Protein AF-A0A0F8Z106-F1 (afdb_monomer_lite)

Structure (mmCIF, N/CA/C/O backbone):
data_AF-A0A0F8Z106-F1
#
_entry.id   AF-A0A0F8Z106-F1
#
loop_
_atom_site.group_PDB
_atom_site.id
_atom_site.type_symbol
_atom_site.label_atom_id
_atom_site.label_alt_id
_atom_site.label_comp_id
_atom_site.label_asym_id
_atom_site.label_entity_id
_atom_site.label_seq_id
_atom_site.pdbx_PDB_ins_code
_atom_site.Cartn_x
_atom_site.Cartn_y
_atom_site.Cartn_z
_atom_site.occupancy
_atom_site.B_iso_or_equiv
_atom_site.auth_seq_id
_atom_site.auth_comp_id
_atom_site.auth_asym_id
_atom_site.auth_atom_id
_atom_site.pdbx_PDB_model_num
ATOM 1 N N . MET A 1 1 ? 2.122 3.377 20.176 1.00 76.25 1 MET A N 1
ATOM 2 C CA . MET A 1 1 ? 1.192 2.978 19.097 1.00 76.25 1 MET A CA 1
ATOM 3 C C . MET A 1 1 ? 1.969 2.919 17.795 1.00 76.25 1 MET A C 1
ATOM 5 O O . MET A 1 1 ? 2.905 3.709 17.677 1.00 76.25 1 MET A O 1
ATOM 9 N N . PRO A 1 2 ? 1.641 2.006 16.868 1.00 91.69 2 PRO A N 1
ATOM 10 C CA . PRO A 1 2 ? 2.342 1.924 15.595 1.00 91.69 2 PRO A CA 1
ATOM 11 C C . PRO A 1 2 ? 2.232 3.234 14.819 1.00 91.69 2 PRO A C 1
ATOM 13 O O . PRO A 1 2 ? 1.255 3.977 14.942 1.00 91.69 2 PRO A O 1
ATOM 16 N N . SER A 1 3 ? 3.265 3.548 14.047 1.00 95.44 3 SER A N 1
ATOM 17 C CA . SER A 1 3 ? 3.275 4.744 13.215 1.00 95.44 3 SER A CA 1
ATOM 18 C C . SER A 1 3 ? 4.189 4.540 12.023 1.00 95.44 3 SER A C 1
ATOM 20 O O . SER A 1 3 ? 5.232 3.897 12.128 1.00 95.44 3 SER A O 1
ATOM 22 N N . PHE A 1 4 ? 3.823 5.122 10.886 1.00 97.94 4 PHE A N 1
ATOM 23 C CA . PHE A 1 4 ? 4.672 5.044 9.711 1.00 97.94 4 PHE A CA 1
ATOM 24 C C . PHE A 1 4 ? 5.964 5.849 9.898 1.00 97.94 4 PHE A C 1
ATOM 26 O O . PHE A 1 4 ? 5.939 7.042 10.227 1.00 97.94 4 PHE A O 1
ATOM 33 N N . GLY A 1 5 ? 7.092 5.205 9.594 1.00 97.25 5 GLY A N 1
ATOM 34 C CA . GLY A 1 5 ? 8.363 5.886 9.357 1.00 97.25 5 GLY A CA 1
ATOM 35 C C . GLY A 1 5 ? 8.311 6.799 8.125 1.00 97.25 5 GLY A C 1
ATOM 36 O O . GLY A 1 5 ? 7.364 6.758 7.334 1.00 97.25 5 GLY A O 1
ATOM 37 N N . SER A 1 6 ? 9.347 7.621 7.944 1.00 98.06 6 SER A N 1
ATOM 38 C CA . SER A 1 6 ? 9.450 8.592 6.841 1.00 98.06 6 SER A CA 1
ATOM 39 C C . SER A 1 6 ? 9.264 7.951 5.462 1.00 98.06 6 SER A C 1
ATOM 41 O O . SER A 1 6 ? 8.494 8.462 4.652 1.00 98.06 6 SER A O 1
ATOM 43 N N . THR A 1 7 ? 9.887 6.796 5.221 1.00 97.88 7 THR A N 1
ATOM 44 C CA . THR A 1 7 ? 9.796 6.065 3.948 1.00 97.88 7 THR A CA 1
ATOM 45 C C . THR A 1 7 ? 8.373 5.593 3.645 1.00 97.88 7 THR A C 1
ATOM 47 O O . THR A 1 7 ? 7.864 5.832 2.551 1.00 97.88 7 THR A O 1
ATOM 50 N N . SER A 1 8 ? 7.695 4.974 4.617 1.00 98.25 8 SER A N 1
ATOM 51 C CA . SER A 1 8 ? 6.309 4.519 4.447 1.00 98.25 8 SER A CA 1
ATOM 52 C C . SER A 1 8 ? 5.356 5.698 4.234 1.00 98.25 8 SER A C 1
ATOM 54 O O . SER A 1 8 ? 4.488 5.624 3.370 1.00 98.25 8 SER A O 1
ATOM 56 N N . LYS A 1 9 ? 5.558 6.820 4.944 1.00 98.50 9 LYS A N 1
ATOM 57 C CA . LYS A 1 9 ? 4.788 8.060 4.731 1.00 98.50 9 LYS A CA 1
ATOM 58 C C . LYS A 1 9 ? 4.978 8.618 3.322 1.00 98.50 9 LYS A C 1
ATOM 60 O O . LYS A 1 9 ? 3.997 8.979 2.680 1.00 98.50 9 LYS A O 1
ATOM 65 N N . ALA A 1 10 ? 6.219 8.673 2.838 1.00 98.50 10 ALA A N 1
ATOM 66 C CA . ALA A 1 10 ? 6.527 9.169 1.500 1.00 98.50 10 ALA A CA 1
ATOM 67 C C . ALA A 1 10 ? 5.867 8.310 0.413 1.00 98.50 10 ALA A C 1
ATOM 69 O O . ALA A 1 10 ? 5.234 8.849 -0.488 1.00 98.50 10 ALA A O 1
ATOM 70 N N . ARG A 1 11 ? 5.935 6.980 0.539 1.00 98.56 11 ARG A N 1
ATOM 71 C CA . ARG A 1 11 ? 5.275 6.049 -0.389 1.00 98.56 11 ARG A CA 1
ATOM 72 C C . ARG A 1 11 ? 3.756 6.160 -0.326 1.00 98.56 11 ARG A C 1
ATOM 74 O O . ARG A 1 11 ? 3.118 6.269 -1.368 1.00 98.56 11 ARG A O 1
ATOM 81 N N . LEU A 1 12 ? 3.177 6.207 0.874 1.00 98.69 12 LEU A N 1
ATOM 82 C CA . LEU A 1 12 ? 1.731 6.346 1.042 1.00 98.69 12 LEU A CA 1
ATOM 83 C C . LEU A 1 12 ? 1.207 7.634 0.396 1.00 98.69 12 LEU A 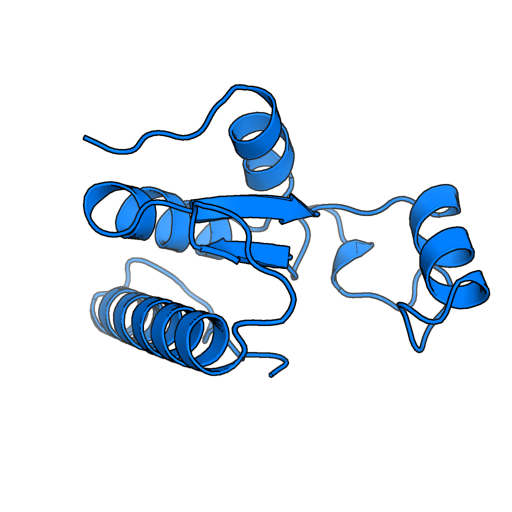C 1
ATOM 85 O O . LEU A 1 12 ? 0.176 7.602 -0.263 1.00 98.69 12 LEU A O 1
ATOM 89 N N . LYS A 1 13 ? 1.951 8.741 0.508 1.00 98.56 13 LYS A N 1
ATOM 90 C CA . LYS A 1 13 ? 1.590 10.034 -0.096 1.00 98.56 13 LYS A CA 1
ATOM 91 C C . LYS A 1 13 ? 1.429 9.975 -1.622 1.00 98.56 13 LYS A C 1
ATOM 93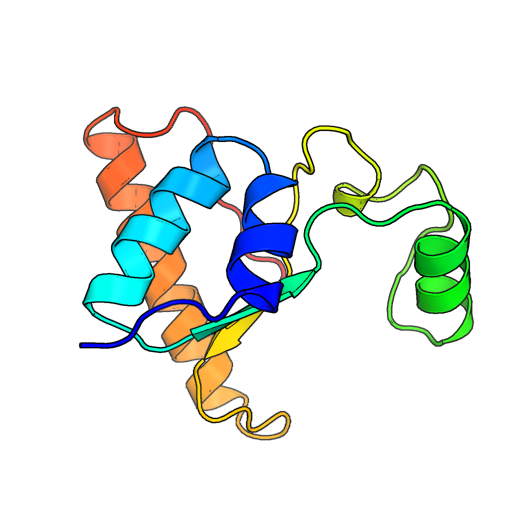 O O . LYS A 1 13 ? 0.714 10.795 -2.181 1.00 98.56 13 LYS A O 1
ATOM 98 N N . THR A 1 14 ? 2.079 9.022 -2.288 1.00 98.56 14 THR A N 1
ATOM 99 C CA . THR A 1 14 ? 1.954 8.832 -3.746 1.00 98.56 14 THR A CA 1
ATOM 100 C C . THR A 1 14 ? 0.723 8.016 -4.158 1.00 98.56 14 THR A C 1
ATOM 102 O O . THR A 1 14 ? 0.443 7.875 -5.344 1.00 98.56 14 THR A O 1
ATOM 105 N N . CYS A 1 15 ? -0.007 7.441 -3.199 1.00 98.62 15 CYS A N 1
ATOM 106 C CA . CYS A 1 15 ? -1.193 6.631 -3.464 1.00 98.62 15 CYS A CA 1
ATOM 107 C C . CYS A 1 15 ? -2.448 7.498 -3.582 1.00 98.62 15 CYS A C 1
ATOM 109 O O . CYS A 1 15 ? -2.511 8.600 -3.038 1.00 98.62 15 CYS A O 1
ATOM 111 N N . HIS A 1 16 ? -3.484 6.970 -4.230 1.00 98.56 16 HIS A N 1
ATOM 112 C CA . HIS A 1 16 ? -4.813 7.575 -4.250 1.00 98.56 16 HIS A CA 1
ATOM 113 C C . HIS A 1 16 ? -5.323 7.858 -2.827 1.00 98.56 16 HIS A C 1
ATOM 115 O O . HIS A 1 16 ? -5.012 7.119 -1.887 1.00 98.56 16 HIS A O 1
ATOM 121 N N . GLN A 1 17 ? -6.126 8.914 -2.669 1.00 98.62 17 GLN A N 1
ATOM 122 C CA . GLN A 1 17 ? -6.584 9.398 -1.364 1.00 98.62 17 GLN A CA 1
ATOM 123 C C . GLN A 1 17 ? -7.283 8.307 -0.538 1.00 98.62 17 GLN A C 1
ATOM 125 O O . GLN A 1 17 ? -7.053 8.216 0.665 1.00 98.62 17 GLN A O 1
ATOM 130 N N . ASP A 1 18 ? -8.056 7.428 -1.177 1.00 98.56 18 ASP A N 1
ATOM 131 C CA . ASP A 1 18 ? -8.713 6.300 -0.502 1.00 98.56 18 ASP A CA 1
ATOM 132 C C . ASP A 1 18 ? -7.712 5.347 0.166 1.00 98.56 18 ASP A C 1
ATOM 134 O O . ASP A 1 18 ? -7.884 4.986 1.331 1.00 98.56 18 ASP A O 1
ATOM 138 N N . HIS A 1 19 ? -6.616 4.998 -0.520 1.00 98.56 19 HIS A N 1
ATOM 139 C CA . HIS A 1 19 ? -5.544 4.182 0.065 1.00 98.56 19 HIS A CA 1
ATOM 140 C C . HIS A 1 19 ? -4.896 4.907 1.245 1.00 98.56 19 HIS A C 1
ATOM 142 O O . HIS A 1 19 ? -4.653 4.304 2.290 1.00 98.56 19 HIS A O 1
ATOM 148 N N . GLN A 1 20 ? -4.669 6.218 1.125 1.00 98.69 20 GLN A N 1
ATOM 149 C CA . GLN A 1 20 ? -4.147 7.024 2.231 1.00 98.69 20 GLN A CA 1
ATOM 150 C C . GLN A 1 20 ? -5.085 6.989 3.441 1.00 98.69 20 GLN A C 1
ATOM 152 O O . GLN A 1 20 ? -4.624 6.788 4.565 1.00 98.69 20 GLN A O 1
ATOM 157 N N . THR A 1 21 ? -6.393 7.139 3.230 1.00 98.75 21 THR A N 1
ATOM 158 C CA . THR A 1 21 ? -7.408 7.073 4.288 1.00 98.75 21 THR A CA 1
ATOM 159 C C . THR A 1 21 ? -7.416 5.701 4.963 1.00 98.75 21 THR A C 1
ATOM 161 O O . THR A 1 21 ? -7.322 5.626 6.191 1.00 98.75 21 THR A O 1
ATOM 164 N N . ILE A 1 22 ? -7.446 4.618 4.179 1.00 98.69 22 ILE A N 1
ATOM 165 C CA . ILE A 1 22 ? -7.441 3.239 4.686 1.00 98.69 22 ILE A CA 1
ATOM 166 C C . ILE A 1 22 ? -6.205 2.993 5.553 1.00 98.69 22 ILE A C 1
ATOM 168 O O . ILE A 1 22 ? -6.330 2.611 6.716 1.00 98.69 22 ILE A O 1
ATOM 172 N N . PHE A 1 23 ? -5.004 3.247 5.034 1.00 98.56 23 PHE A N 1
ATOM 173 C CA . PHE A 1 23 ? -3.773 2.884 5.737 1.00 98.56 23 PHE A CA 1
ATOM 174 C C . PHE A 1 23 ? -3.461 3.793 6.930 1.00 98.56 23 PHE A C 1
ATOM 176 O O . PHE A 1 23 ? -2.924 3.311 7.929 1.00 98.56 23 PHE A O 1
ATOM 183 N N . ASN A 1 24 ? -3.866 5.069 6.899 1.00 98.62 24 ASN A N 1
ATOM 184 C CA . ASN A 1 24 ? -3.808 5.934 8.083 1.00 98.62 24 ASN A CA 1
ATOM 185 C C . ASN A 1 24 ? -4.787 5.494 9.185 1.00 98.62 24 ASN A C 1
ATOM 187 O O . ASN A 1 24 ? -4.559 5.795 10.359 1.00 98.62 24 ASN A O 1
ATOM 191 N N . TYR A 1 25 ? -5.866 4.784 8.842 1.00 98.44 25 TYR A N 1
ATOM 192 C CA . TYR A 1 25 ? -6.724 4.138 9.832 1.00 98.44 25 TYR A CA 1
ATOM 193 C C . TYR A 1 25 ? -6.117 2.818 10.326 1.00 98.44 25 TYR A C 1
ATOM 195 O O . TYR A 1 25 ? -5.999 2.619 11.533 1.00 98.44 25 TYR A O 1
ATOM 203 N N . VAL A 1 26 ? -5.682 1.942 9.413 1.00 98.50 26 VAL A N 1
ATOM 204 C CA . VAL A 1 26 ? -5.128 0.612 9.729 1.00 98.50 26 VAL A CA 1
ATOM 205 C C . VAL A 1 26 ? -3.948 0.702 10.696 1.00 98.50 26 VAL A C 1
ATOM 207 O O . VAL A 1 26 ? -3.947 -0.013 11.697 1.00 98.50 26 VAL A O 1
ATOM 210 N N . ILE A 1 27 ? -2.995 1.614 10.467 1.00 98.38 27 ILE A N 1
ATOM 211 C CA . ILE A 1 27 ? -1.777 1.738 11.289 1.00 98.38 27 ILE A CA 1
ATOM 212 C C . ILE A 1 27 ? -2.062 2.031 12.769 1.00 98.38 27 ILE A C 1
ATOM 214 O O . ILE A 1 27 ? -1.244 1.737 13.634 1.00 98.38 27 ILE A O 1
ATOM 218 N N . LYS A 1 28 ? -3.242 2.569 13.099 1.00 97.81 28 LYS A N 1
ATOM 219 C CA . LYS A 1 28 ? -3.644 2.814 14.493 1.00 97.81 28 LYS A CA 1
ATOM 220 C C . LYS A 1 28 ? -3.805 1.517 15.292 1.00 97.81 28 LYS A C 1
ATOM 222 O O . LYS A 1 28 ? -3.665 1.543 16.511 1.00 97.81 28 LYS A O 1
ATOM 227 N N . TYR A 1 29 ? -4.087 0.407 14.611 1.00 97.31 29 TYR A N 1
ATOM 228 C CA . TYR A 1 29 ? -4.458 -0.874 15.218 1.00 97.31 29 TYR A CA 1
ATOM 229 C C . TYR A 1 29 ? -3.586 -2.043 14.749 1.00 97.31 29 TYR A C 1
ATOM 231 O O . TYR A 1 29 ? -3.464 -3.034 15.463 1.00 97.31 29 TYR A O 1
ATOM 239 N N . PHE A 1 30 ? -2.971 -1.933 13.569 1.00 97.69 30 PHE A N 1
ATOM 240 C CA . PHE A 1 30 ? -2.147 -2.976 12.975 1.00 97.69 30 PHE A CA 1
ATOM 241 C C . PHE A 1 30 ? -0.842 -2.370 12.449 1.00 97.69 30 PHE A C 1
ATOM 243 O O . PHE A 1 30 ? -0.848 -1.603 11.485 1.00 97.69 30 PHE A O 1
ATOM 250 N N . ASP A 1 31 ? 0.285 -2.738 13.064 1.00 98.06 31 ASP A N 1
ATOM 251 C CA . ASP A 1 31 ? 1.600 -2.284 12.609 1.00 98.06 31 ASP A CA 1
ATOM 252 C C . ASP A 1 31 ? 1.937 -2.846 11.221 1.00 98.06 31 ASP A C 1
A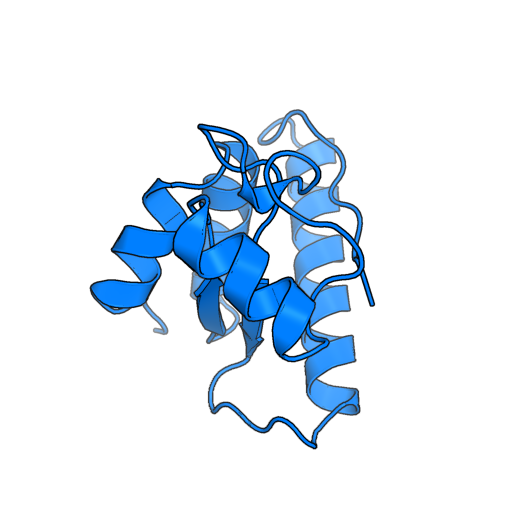TOM 254 O O . ASP A 1 31 ? 1.892 -4.059 10.989 1.00 98.06 31 ASP A O 1
ATOM 258 N N . CYS A 1 32 ? 2.250 -1.964 10.277 1.00 98.38 32 CYS A N 1
ATOM 259 C CA . CYS A 1 32 ? 2.489 -2.321 8.886 1.00 98.38 32 CYS A CA 1
ATOM 260 C C . CYS A 1 32 ? 3.444 -1.342 8.199 1.00 98.38 32 CYS A C 1
ATOM 262 O O . CYS A 1 32 ? 3.666 -0.212 8.636 1.00 98.38 32 CYS A O 1
ATOM 264 N N . SER A 1 33 ? 4.028 -1.792 7.093 1.00 98.31 33 SER A N 1
ATOM 265 C CA . SER A 1 33 ? 4.930 -1.010 6.252 1.00 98.31 33 SER A CA 1
ATOM 266 C C . SER A 1 33 ? 4.363 -0.858 4.849 1.00 98.31 33 SER A C 1
ATOM 268 O O . SER A 1 33 ? 3.850 -1.819 4.280 1.00 98.31 33 SER A O 1
ATOM 270 N N . VAL A 1 34 ? 4.507 0.340 4.276 1.00 98.38 34 VAL A N 1
ATOM 271 C CA . VAL A 1 34 ? 4.182 0.599 2.869 1.00 98.38 34 VAL A CA 1
ATOM 272 C C . VAL A 1 34 ? 5.442 0.359 2.044 1.00 98.38 34 VAL A C 1
ATOM 274 O O . VAL A 1 34 ? 6.457 1.046 2.200 1.00 98.38 34 VAL A O 1
ATOM 277 N N . ILE A 1 35 ? 5.389 -0.649 1.181 1.00 97.62 35 ILE A N 1
ATOM 278 C CA . ILE A 1 35 ? 6.509 -1.103 0.356 1.00 97.62 35 ILE A CA 1
ATOM 279 C C . ILE A 1 35 ? 6.565 -0.321 -0.954 1.00 97.62 35 ILE A C 1
ATOM 281 O O . ILE A 1 35 ? 7.645 0.116 -1.349 1.00 97.62 35 ILE A O 1
ATOM 285 N N . CYS A 1 36 ? 5.415 -0.067 -1.580 1.00 97.50 36 CYS A N 1
ATOM 286 C CA . CYS A 1 36 ? 5.332 0.651 -2.849 1.00 97.50 36 CYS A CA 1
ATOM 287 C C . CYS A 1 36 ? 3.998 1.399 -2.975 1.00 97.50 36 CYS A C 1
ATOM 289 O O . CYS A 1 36 ? 2.957 0.883 -2.575 1.00 97.50 36 CYS A O 1
ATOM 291 N N . GLY A 1 37 ? 4.048 2.609 -3.534 1.00 97.75 37 GLY A N 1
ATOM 292 C CA . GLY A 1 37 ? 2.889 3.384 -3.980 1.00 97.75 37 GLY A CA 1
ATOM 293 C C . GLY A 1 37 ? 3.009 3.608 -5.483 1.00 97.75 37 GLY A C 1
ATOM 294 O O . GLY A 1 37 ? 2.906 2.653 -6.243 1.00 97.75 37 GLY A O 1
ATOM 295 N N . TYR A 1 38 ? 3.313 4.829 -5.915 1.00 98.25 38 TYR A N 1
ATOM 296 C CA . TYR A 1 38 ? 3.717 5.102 -7.293 1.00 98.25 38 TYR A CA 1
ATOM 297 C C . TYR A 1 38 ? 5.007 4.359 -7.664 1.00 98.25 38 TYR A C 1
ATOM 299 O O . TYR A 1 38 ? 5.947 4.269 -6.866 1.00 98.25 38 TYR A O 1
ATOM 307 N N . ARG A 1 39 ? 5.048 3.846 -8.894 1.00 97.44 39 ARG A N 1
ATOM 308 C CA . ARG A 1 39 ? 6.195 3.173 -9.501 1.00 97.44 39 ARG A CA 1
ATOM 309 C C . ARG A 1 39 ? 6.446 3.774 -10.880 1.00 97.44 39 ARG A C 1
ATOM 311 O O . ARG A 1 39 ? 5.587 3.680 -11.758 1.00 97.44 39 ARG A O 1
ATOM 318 N N . ASP A 1 40 ? 7.620 4.369 -11.060 1.00 97.75 40 ASP A N 1
ATOM 319 C CA . ASP A 1 40 ? 8.045 4.943 -12.337 1.00 97.75 40 ASP A CA 1
ATOM 320 C C . ASP A 1 40 ? 8.392 3.868 -13.386 1.00 97.75 40 ASP A C 1
ATOM 322 O O . ASP A 1 40 ? 8.301 2.659 -13.142 1.00 97.75 40 ASP A O 1
ATOM 326 N N . ALA A 1 41 ? 8.765 4.316 -14.588 1.00 98.00 41 ALA A N 1
ATOM 327 C CA . ALA A 1 41 ? 9.080 3.437 -15.708 1.00 98.00 41 ALA A CA 1
ATOM 328 C C . ALA A 1 41 ? 10.272 2.509 -15.441 1.00 98.00 41 ALA A C 1
ATOM 330 O O . ALA A 1 41 ? 10.212 1.333 -15.805 1.00 98.00 41 ALA A O 1
ATOM 331 N N . GLU A 1 42 ? 11.327 3.010 -14.796 1.00 98.31 42 GLU A N 1
ATOM 332 C CA . GLU A 1 42 ? 12.518 2.220 -14.481 1.00 98.31 42 GLU A CA 1
ATOM 333 C C . GLU A 1 42 ? 12.173 1.120 -13.474 1.00 98.31 42 GLU A C 1
ATOM 335 O O . GLU A 1 42 ? 12.379 -0.064 -13.749 1.00 98.31 42 GLU A O 1
ATOM 340 N N . ALA A 1 43 ? 11.549 1.485 -12.353 1.00 97.25 43 ALA A N 1
ATOM 341 C CA . ALA A 1 43 ? 11.167 0.547 -11.309 1.00 97.25 43 ALA A CA 1
ATOM 342 C C . ALA A 1 43 ? 10.116 -0.465 -11.791 1.00 97.25 43 ALA A C 1
ATOM 344 O O . ALA A 1 43 ? 10.150 -1.630 -11.393 1.00 97.25 43 ALA A O 1
ATOM 345 N N . GLN A 1 44 ? 9.181 -0.063 -12.658 1.00 98.31 44 GLN A N 1
ATOM 346 C CA . GLN A 1 44 ? 8.175 -0.969 -13.214 1.00 98.31 44 GLN A CA 1
ATOM 347 C C . GLN A 1 44 ? 8.778 -1.973 -14.194 1.00 98.31 44 GLN A C 1
ATOM 349 O O . GLN A 1 44 ? 8.427 -3.152 -14.140 1.00 98.31 44 GLN A O 1
ATOM 354 N N . ASN A 1 45 ? 9.666 -1.526 -15.082 1.00 98.38 45 ASN A N 1
ATOM 355 C CA . ASN A 1 45 ? 10.341 -2.425 -16.012 1.00 98.38 45 ASN A CA 1
ATOM 356 C C . ASN A 1 45 ? 11.283 -3.369 -15.266 1.00 98.38 45 ASN A C 1
ATOM 358 O O . ASN A 1 45 ? 11.232 -4.566 -15.522 1.00 98.38 45 ASN A O 1
ATOM 362 N N . LYS A 1 46 ? 12.012 -2.876 -14.257 1.00 98.06 46 LYS A N 1
ATOM 363 C CA . LYS A 1 46 ? 12.789 -3.730 -13.356 1.00 98.06 46 LYS A CA 1
ATOM 364 C C . LYS A 1 46 ? 11.916 -4.769 -12.650 1.00 98.06 46 LYS A C 1
ATOM 366 O O . LYS A 1 46 ? 12.257 -5.942 -12.648 1.00 98.06 46 LYS A O 1
ATOM 371 N N . ALA A 1 47 ? 10.765 -4.373 -12.102 1.00 97.19 47 ALA A N 1
ATOM 372 C CA . ALA A 1 47 ? 9.842 -5.314 -11.469 1.00 97.19 47 ALA A CA 1
ATOM 373 C C . ALA A 1 47 ? 9.309 -6.367 -12.455 1.00 97.19 47 ALA A C 1
ATOM 375 O O . ALA A 1 47 ? 9.065 -7.500 -12.056 1.00 97.19 47 ALA A O 1
ATOM 376 N N . PHE A 1 48 ? 9.116 -6.012 -13.727 1.00 97.94 48 PHE A N 1
ATOM 377 C CA . PHE A 1 48 ? 8.757 -6.972 -14.771 1.00 97.94 48 PHE A CA 1
ATOM 378 C C . PHE A 1 48 ? 9.905 -7.943 -15.066 1.00 97.94 48 PHE A C 1
ATOM 380 O O . PHE A 1 48 ? 9.689 -9.151 -15.071 1.00 97.94 48 PHE A O 1
ATOM 387 N N . ASP A 1 49 ? 11.117 -7.423 -15.264 1.00 98.12 49 ASP A N 1
ATOM 388 C CA . ASP A 1 49 ? 12.303 -8.220 -15.591 1.00 98.12 49 ASP A CA 1
ATOM 389 C C . ASP A 1 49 ? 12.696 -9.163 -14.435 1.00 98.12 49 ASP A C 1
ATOM 391 O O . ASP A 1 49 ? 13.088 -10.303 -14.674 1.00 98.12 49 ASP A O 1
ATOM 395 N N . ASP A 1 50 ? 12.501 -8.729 -13.186 1.00 97.38 50 ASP A N 1
ATOM 396 C CA . ASP A 1 50 ? 12.714 -9.531 -11.974 1.00 97.38 50 ASP A CA 1
ATOM 397 C C . ASP A 1 50 ? 11.552 -10.518 -11.684 1.00 97.38 50 ASP A C 1
ATOM 399 O O . ASP A 1 50 ? 11.619 -11.292 -10.731 1.00 97.38 50 ASP A O 1
ATOM 403 N N . GLY A 1 51 ? 10.463 -10.495 -12.467 1.00 96.56 51 GLY A N 1
ATOM 404 C CA . GLY A 1 51 ? 9.309 -11.393 -12.308 1.00 96.56 51 GLY A CA 1
ATOM 405 C C . GLY A 1 51 ? 8.276 -10.986 -11.244 1.00 96.56 51 GLY A C 1
ATOM 406 O O . GLY A 1 51 ? 7.321 -11.721 -10.998 1.00 96.56 51 GLY A O 1
ATOM 407 N N . PHE A 1 52 ? 8.410 -9.803 -10.639 1.00 93.50 52 PHE A N 1
ATOM 408 C CA . PHE A 1 52 ? 7.460 -9.234 -9.668 1.00 93.50 52 PHE A CA 1
ATOM 409 C C . PHE A 1 52 ? 6.276 -8.493 -10.311 1.00 93.50 52 PHE A C 1
ATOM 411 O O . PHE A 1 52 ? 5.373 -8.024 -9.618 1.00 93.50 52 PHE A O 1
ATOM 418 N N . SER A 1 53 ? 6.256 -8.367 -11.637 1.00 95.81 53 SER A N 1
ATOM 419 C CA . SER A 1 53 ? 5.148 -7.795 -12.398 1.00 95.81 53 SER A CA 1
ATOM 420 C C . SER A 1 53 ? 4.884 -8.598 -13.666 1.00 95.81 53 SER A C 1
ATOM 422 O O . SER A 1 53 ? 5.804 -9.084 -14.311 1.00 95.81 53 SER A O 1
ATOM 424 N N . LYS A 1 54 ? 3.612 -8.669 -14.070 1.00 96.12 54 LYS A N 1
ATOM 425 C CA . LYS A 1 54 ? 3.179 -9.281 -15.339 1.00 96.12 54 LYS A CA 1
ATOM 426 C C . LYS A 1 54 ? 3.137 -8.293 -16.508 1.00 96.12 54 LYS A C 1
ATOM 428 O O . LYS A 1 54 ? 2.887 -8.696 -17.638 1.00 96.12 54 LYS A O 1
ATOM 433 N N . VAL A 1 55 ? 3.334 -7.001 -16.240 1.00 97.56 55 VAL A N 1
ATOM 434 C CA . VAL A 1 55 ? 3.247 -5.917 -17.232 1.00 97.56 55 VAL A CA 1
ATOM 435 C C . VAL A 1 55 ? 4.441 -4.968 -17.131 1.00 97.56 55 VAL A C 1
ATOM 437 O O . VAL A 1 55 ? 4.945 -4.712 -16.032 1.00 97.56 55 VAL A O 1
ATOM 440 N N . ARG A 1 56 ? 4.875 -4.428 -18.274 1.00 98.12 56 ARG A N 1
ATOM 441 C CA . ARG A 1 56 ? 5.833 -3.314 -18.363 1.00 98.12 56 ARG A CA 1
ATOM 442 C C . ARG A 1 56 ? 5.131 -1.971 -18.152 1.00 98.12 56 ARG A C 1
ATOM 444 O O . ARG A 1 56 ? 3.902 -1.898 -18.170 1.00 98.12 56 ARG A O 1
ATOM 451 N N . PHE A 1 57 ? 5.906 -0.909 -17.959 1.00 98.06 57 PHE A N 1
ATOM 452 C CA . PHE A 1 57 ? 5.364 0.452 -17.935 1.00 98.06 57 PHE A CA 1
ATOM 453 C C . PHE A 1 57 ? 4.680 0.795 -19.275 1.00 98.06 57 PHE A C 1
ATOM 455 O O . PHE A 1 57 ? 5.204 0.395 -20.317 1.00 98.06 57 PHE A O 1
ATOM 462 N N . PRO A 1 58 ? 3.555 1.540 -19.298 1.00 97.56 58 PRO A N 1
ATOM 463 C CA . PRO A 1 58 ? 2.782 2.097 -18.176 1.00 97.56 58 PRO A CA 1
ATOM 464 C C . PRO A 1 58 ? 1.607 1.203 -17.719 1.00 97.56 58 PRO A C 1
ATOM 466 O O . PRO A 1 58 ? 0.606 1.698 -17.211 1.00 97.56 58 PRO A O 1
ATOM 469 N N . GLY A 1 59 ? 1.669 -0.113 -17.939 1.00 97.75 59 GLY A N 1
ATOM 470 C CA . GLY A 1 59 ? 0.513 -1.008 -17.806 1.00 97.75 59 GLY A CA 1
ATOM 471 C C . GLY A 1 59 ? 0.062 -1.345 -16.377 1.00 97.75 59 GLY A C 1
ATOM 472 O O . GLY A 1 59 ? -0.905 -2.087 -16.219 1.00 97.75 59 GLY A O 1
ATOM 473 N N . SER A 1 60 ? 0.749 -0.868 -15.335 1.00 97.12 60 SER A N 1
ATOM 474 C CA . SER A 1 60 ? 0.422 -1.171 -13.934 1.00 97.12 60 SER A CA 1
ATOM 475 C C . SER A 1 60 ? -0.394 -0.058 -13.277 1.00 97.12 60 SER A C 1
ATOM 477 O O . SER A 1 60 ? -0.168 1.123 -13.521 1.00 97.12 60 SER A O 1
ATOM 479 N N . LYS A 1 61 ? -1.271 -0.420 -12.332 1.00 97.12 61 LYS A N 1
ATOM 480 C CA . LYS A 1 61 ? -1.973 0.546 -11.462 1.00 97.12 61 LYS A CA 1
ATOM 481 C C . LYS A 1 61 ? -1.018 1.370 -10.588 1.00 97.12 61 LYS A C 1
ATOM 483 O O . LYS A 1 61 ? -1.381 2.467 -10.176 1.00 97.12 61 LYS A O 1
ATOM 488 N N . HIS A 1 62 ? 0.194 0.862 -10.347 1.00 98.00 62 HIS A N 1
ATOM 489 C CA . HIS A 1 62 ? 1.262 1.617 -9.691 1.00 98.00 62 HIS A CA 1
ATOM 490 C C . HIS A 1 62 ? 1.833 2.743 -10.566 1.00 98.00 62 HIS A C 1
ATOM 492 O O . HIS A 1 62 ? 2.494 3.632 -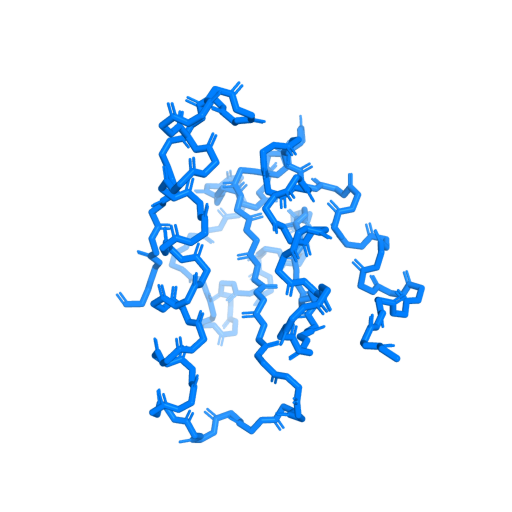10.045 1.00 98.00 62 HIS A O 1
ATOM 498 N N . ASN A 1 63 ? 1.616 2.723 -11.886 1.00 98.19 63 ASN A N 1
ATOM 499 C CA . ASN A 1 63 ? 2.170 3.724 -12.806 1.00 98.19 63 ASN A CA 1
ATOM 500 C C . ASN A 1 63 ? 1.279 4.966 -12.952 1.00 98.19 63 ASN A C 1
ATOM 502 O O . ASN A 1 63 ? 1.628 5.882 -13.689 1.00 98.19 63 ASN A O 1
ATOM 506 N N . MET A 1 64 ? 0.122 4.987 -12.287 1.00 97.38 64 MET A N 1
ATOM 507 C CA . MET A 1 64 ? -0.794 6.127 -12.279 1.00 97.38 64 MET A CA 1
ATOM 508 C C . MET A 1 64 ? -0.348 7.152 -11.235 1.00 97.38 64 MET A C 1
ATOM 510 O O . MET A 1 64 ? 0.164 6.765 -10.189 1.00 97.38 64 MET A O 1
ATOM 514 N N . ASP A 1 65 ? -0.570 8.440 -11.494 1.00 94.62 65 ASP A N 1
ATOM 515 C CA . ASP A 1 65 ? -0.349 9.516 -10.523 1.00 94.62 65 ASP A CA 1
ATOM 516 C C . ASP A 1 65 ? -1.677 10.268 -10.288 1.00 94.62 65 ASP A C 1
ATOM 518 O O . ASP A 1 65 ? -2.137 10.973 -11.192 1.00 94.62 65 ASP A O 1
ATOM 522 N N . PRO A 1 66 ? -2.352 10.072 -9.136 1.00 97.69 66 PRO A N 1
ATOM 523 C CA . PRO A 1 66 ? -1.925 9.257 -7.994 1.00 97.69 66 PRO A CA 1
ATOM 524 C C . PRO A 1 66 ? -2.018 7.743 -8.257 1.00 97.69 66 PRO A C 1
ATOM 526 O O . PRO A 1 66 ? -2.822 7.277 -9.068 1.00 97.69 66 PRO A O 1
ATOM 529 N N . SER A 1 67 ? -1.229 6.952 -7.521 1.00 98.12 67 SER A N 1
ATOM 530 C CA . SER A 1 67 ? -1.195 5.494 -7.693 1.00 98.12 67 SER A CA 1
ATOM 531 C C . SER A 1 67 ? -2.503 4.840 -7.267 1.00 98.12 67 SER A C 1
ATOM 533 O O . SER A 1 67 ? -2.946 4.977 -6.123 1.00 98.12 67 SER A O 1
ATOM 535 N N . MET A 1 68 ? -3.083 4.043 -8.164 1.00 97.62 68 MET A N 1
ATOM 536 C CA . MET A 1 68 ? -4.301 3.272 -7.899 1.00 97.62 68 MET A CA 1
ATOM 537 C C . MET A 1 68 ? -4.016 1.920 -7.227 1.00 97.62 68 MET A C 1
ATOM 539 O O . MET A 1 68 ? -4.948 1.167 -6.935 1.00 97.62 68 MET A O 1
ATOM 543 N N . ALA A 1 69 ? -2.745 1.608 -6.959 1.00 97.12 69 ALA A N 1
ATOM 544 C CA . ALA A 1 69 ? -2.310 0.431 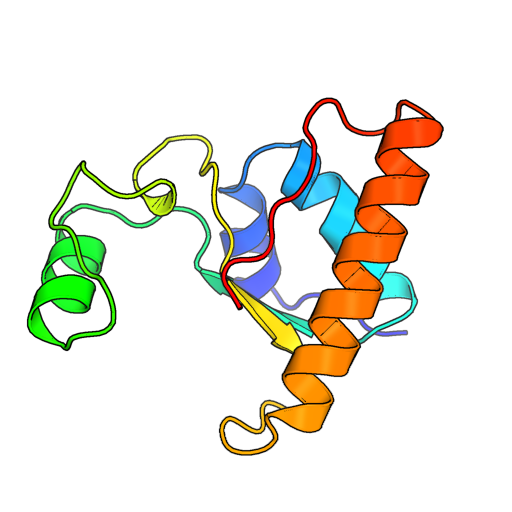-6.215 1.00 97.12 69 ALA A CA 1
ATOM 545 C C . ALA A 1 69 ? -1.342 0.787 -5.078 1.00 97.12 69 ALA A C 1
ATOM 547 O O . ALA A 1 69 ? -0.699 1.840 -5.073 1.00 97.12 69 ALA A O 1
ATOM 548 N N . ILE A 1 70 ? -1.242 -0.123 -4.114 1.00 98.00 70 ILE A N 1
ATOM 549 C CA . ILE A 1 70 ? -0.357 -0.026 -2.960 1.00 98.00 70 ILE A CA 1
ATOM 550 C C . ILE A 1 70 ? 0.120 -1.427 -2.581 1.00 98.00 70 ILE A C 1
ATOM 552 O O . ILE A 1 70 ? -0.685 -2.350 -2.478 1.00 98.00 70 ILE A O 1
ATOM 556 N N . ASP A 1 71 ? 1.421 -1.557 -2.335 1.00 97.25 71 ASP A N 1
ATOM 557 C CA . ASP A 1 71 ? 2.007 -2.744 -1.720 1.00 97.25 71 ASP A CA 1
ATOM 558 C C . ASP A 1 71 ? 2.236 -2.438 -0.239 1.00 97.25 71 ASP A C 1
ATOM 560 O O . ASP A 1 71 ? 2.994 -1.524 0.106 1.00 97.25 71 ASP A O 1
ATOM 564 N N . ALA A 1 72 ? 1.599 -3.200 0.647 1.00 97.44 72 ALA A N 1
ATOM 565 C CA . ALA A 1 72 ? 1.759 -3.066 2.089 1.00 97.44 72 ALA A CA 1
ATOM 566 C C . ALA A 1 72 ? 1.859 -4.435 2.764 1.00 97.44 72 ALA A C 1
ATOM 568 O O . ALA A 1 72 ? 1.242 -5.402 2.324 1.00 97.44 72 ALA A O 1
ATOM 569 N N . VAL A 1 73 ? 2.629 -4.503 3.850 1.00 97.19 73 VAL A N 1
ATOM 570 C CA . VAL A 1 73 ? 2.915 -5.748 4.578 1.00 97.19 73 VAL A CA 1
ATOM 571 C C . VAL A 1 73 ? 2.836 -5.533 6.090 1.00 97.19 73 VAL A C 1
ATOM 573 O O . VAL A 1 73 ? 3.154 -4.438 6.566 1.00 97.19 73 VAL A O 1
ATOM 576 N N . PRO A 1 74 ? 2.445 -6.551 6.871 1.00 97.81 74 PRO A N 1
ATOM 577 C CA . PRO A 1 74 ? 2.403 -6.447 8.321 1.00 97.81 74 PRO A CA 1
ATOM 578 C C . PRO A 1 74 ? 3.826 -6.405 8.907 1.00 97.81 74 PRO A C 1
ATOM 580 O O . PRO A 1 74 ? 4.726 -7.079 8.415 1.00 97.81 74 PRO A O 1
ATOM 583 N N . TRP A 1 75 ? 4.039 -5.638 9.979 1.00 96.81 75 TRP A N 1
ATOM 584 C CA . TRP A 1 75 ? 5.333 -5.515 10.668 1.00 96.81 75 TRP A CA 1
ATOM 585 C C . TRP A 1 75 ? 5.381 -6.393 11.929 1.00 96.81 75 TRP A C 1
ATOM 587 O O . TRP A 1 75 ? 4.408 -6.355 12.682 1.00 96.81 75 TRP A O 1
ATOM 597 N N . PRO A 1 76 ? 6.442 -7.178 12.203 1.00 96.38 76 PRO A N 1
ATOM 598 C CA . PRO A 1 76 ? 7.695 -7.312 11.448 1.00 96.38 76 PRO A CA 1
ATOM 599 C C . PRO A 1 76 ? 7.505 -8.016 10.101 1.00 96.38 76 PRO A C 1
ATOM 601 O O . PRO A 1 76 ? 6.564 -8.784 9.930 1.00 96.38 76 PRO A O 1
ATOM 604 N N . ILE A 1 77 ? 8.369 -7.728 9.128 1.00 96.81 77 ILE A N 1
ATOM 605 C CA . ILE A 1 77 ? 8.240 -8.289 7.778 1.00 96.81 77 ILE A CA 1
ATOM 606 C C . ILE A 1 77 ? 8.777 -9.723 7.764 1.00 96.81 77 ILE A C 1
ATOM 608 O O . ILE A 1 77 ? 9.978 -9.940 7.905 1.00 96.81 77 ILE A O 1
ATOM 612 N N . GLU A 1 78 ? 7.880 -10.679 7.541 1.00 96.31 78 GLU A N 1
ATOM 613 C CA . GLU A 1 78 ? 8.167 -12.111 7.410 1.00 96.31 78 GLU A CA 1
ATOM 614 C C . GLU A 1 78 ? 7.580 -12.596 6.078 1.00 96.31 78 GLU A C 1
ATOM 616 O O . GLU A 1 78 ? 6.377 -12.838 5.969 1.00 96.31 78 GLU A O 1
ATOM 621 N N . TRP A 1 79 ? 8.408 -12.655 5.031 1.00 93.94 79 TRP A N 1
ATOM 622 C CA . TRP A 1 79 ? 7.953 -12.923 3.657 1.00 93.94 79 TRP A CA 1
ATOM 623 C C . TRP A 1 79 ? 7.386 -14.334 3.454 1.00 93.94 79 TRP A C 1
ATOM 625 O O . TRP A 1 79 ? 6.557 -14.545 2.573 1.00 93.94 79 TRP A O 1
ATOM 635 N N . ASP A 1 80 ? 7.813 -15.290 4.272 1.00 96.31 80 ASP A N 1
ATOM 636 C CA . ASP A 1 80 ? 7.380 -16.688 4.268 1.00 96.31 80 ASP A CA 1
ATOM 637 C C . ASP A 1 80 ? 6.105 -16.930 5.097 1.00 96.31 80 ASP A C 1
ATOM 639 O O . ASP A 1 80 ? 5.413 -17.937 4.911 1.00 96.31 80 ASP A O 1
ATOM 643 N N . ASN A 1 81 ? 5.720 -15.984 5.958 1.00 96.62 81 ASN A N 1
ATOM 644 C CA . ASN A 1 81 ? 4.539 -16.091 6.809 1.00 96.62 81 ASN A CA 1
ATOM 645 C C . ASN A 1 81 ? 3.246 -15.707 6.066 1.00 96.62 81 ASN A C 1
ATOM 647 O O . ASN A 1 81 ? 2.584 -14.698 6.333 1.00 96.62 81 ASN A O 1
ATOM 651 N N . THR A 1 82 ? 2.854 -16.556 5.118 1.00 94.94 82 THR A N 1
ATOM 652 C CA . THR A 1 82 ? 1.665 -16.346 4.273 1.00 94.94 82 THR A CA 1
ATOM 653 C C . THR A 1 82 ? 0.358 -16.253 5.068 1.00 94.94 82 THR A C 1
ATOM 655 O O . THR A 1 82 ? -0.547 -15.518 4.673 1.00 94.94 82 THR A O 1
ATOM 658 N N . ASN A 1 83 ? 0.250 -16.937 6.211 1.00 96.75 83 ASN A N 1
ATOM 659 C CA . ASN A 1 83 ? -0.923 -16.846 7.086 1.00 96.75 83 ASN A CA 1
ATOM 660 C C . ASN A 1 83 ? -1.076 -15.442 7.672 1.00 96.75 83 ASN A C 1
ATOM 662 O O . ASN A 1 83 ? -2.174 -14.883 7.677 1.00 96.75 83 ASN A O 1
ATOM 666 N N . ARG A 1 84 ? 0.033 -14.838 8.105 1.00 96.44 84 ARG A N 1
ATOM 667 C CA . ARG A 1 84 ? 0.040 -13.470 8.620 1.00 96.44 84 ARG A CA 1
ATOM 668 C C . ARG A 1 84 ? -0.278 -12.447 7.534 1.00 96.44 84 ARG A C 1
ATOM 670 O O . ARG A 1 84 ? -1.038 -11.516 7.794 1.00 96.44 84 ARG A O 1
ATOM 677 N N . MET A 1 85 ? 0.229 -12.653 6.319 1.00 96.12 85 MET A N 1
ATOM 678 C CA . MET A 1 85 ? -0.111 -11.825 5.154 1.00 96.12 85 MET A CA 1
ATOM 679 C C . MET A 1 85 ? -1.613 -11.876 4.841 1.00 96.12 85 MET A C 1
ATOM 681 O O . MET A 1 85 ? -2.245 -10.834 4.681 1.00 96.12 85 MET A O 1
ATOM 685 N N . LYS A 1 86 ? -2.211 -13.076 4.826 1.00 96.69 86 LYS A N 1
ATOM 686 C CA . LYS A 1 86 ? -3.655 -13.261 4.595 1.00 96.69 86 LYS A CA 1
ATOM 687 C C . LYS A 1 86 ? -4.501 -12.622 5.694 1.00 96.69 86 LYS A C 1
ATOM 689 O O . LYS A 1 86 ? -5.483 -11.952 5.386 1.00 96.69 86 LYS A O 1
ATOM 694 N N . TYR A 1 87 ? -4.110 -12.789 6.959 1.00 97.44 87 TYR A N 1
ATOM 695 C CA . TYR A 1 87 ? -4.788 -12.145 8.085 1.00 97.44 87 TYR A CA 1
ATOM 696 C C . TYR A 1 87 ? -4.747 -10.616 7.970 1.00 97.44 87 TYR A C 1
ATOM 698 O O . TYR A 1 87 ? -5.779 -9.958 8.093 1.00 97.44 87 TYR A O 1
ATOM 706 N N . PHE A 1 88 ? -3.574 -10.055 7.666 1.00 97.50 88 PHE A N 1
ATOM 707 C CA . PHE A 1 88 ? -3.411 -8.621 7.446 1.00 97.50 88 PHE A CA 1
ATOM 708 C C . PHE A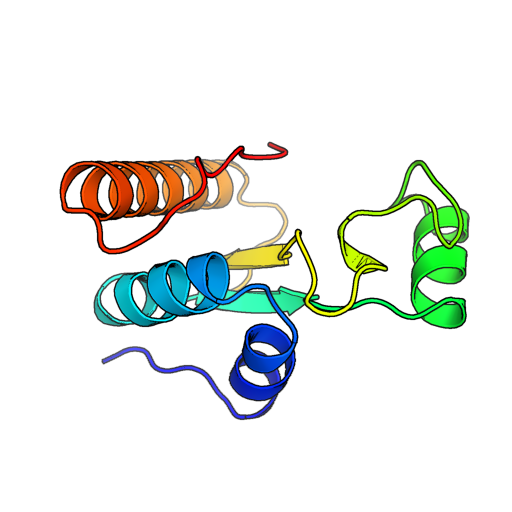 1 88 ? -4.282 -8.113 6.293 1.00 97.50 88 PHE A C 1
ATOM 710 O O . PHE A 1 88 ? -5.007 -7.136 6.459 1.00 97.50 88 PHE A O 1
ATOM 717 N N . ALA A 1 89 ? -4.277 -8.797 5.150 1.00 97.50 89 ALA A N 1
ATOM 718 C CA . ALA A 1 89 ? -5.101 -8.398 4.018 1.00 97.50 89 ALA A CA 1
ATOM 719 C C . ALA A 1 89 ? -6.600 -8.464 4.326 1.00 97.50 89 ALA A C 1
ATOM 721 O O . ALA A 1 89 ? -7.318 -7.518 4.014 1.00 97.50 89 ALA A O 1
ATOM 722 N N . GLY A 1 90 ? -7.066 -9.521 5.000 1.00 97.69 90 GLY A N 1
ATOM 723 C CA . GLY A 1 90 ? -8.455 -9.619 5.452 1.00 97.69 90 GLY A CA 1
ATOM 724 C C . GLY A 1 90 ? -8.842 -8.470 6.387 1.00 97.69 90 GLY A C 1
ATOM 725 O O . GLY A 1 90 ? -9.906 -7.874 6.226 1.00 97.69 90 GLY A O 1
ATOM 726 N N . TYR A 1 91 ? -7.949 -8.097 7.309 1.00 98.12 91 TYR A N 1
ATOM 727 C CA . TYR A 1 91 ? -8.141 -6.940 8.183 1.00 98.12 91 TYR A CA 1
ATOM 728 C C . TYR A 1 91 ? -8.257 -5.630 7.385 1.00 98.12 91 TYR A C 1
ATOM 730 O O . TYR A 1 91 ? -9.203 -4.867 7.583 1.00 98.12 91 TYR A O 1
ATOM 738 N N . VAL A 1 92 ? -7.337 -5.383 6.446 1.00 98.38 92 VAL A N 1
ATOM 739 C CA . VAL A 1 92 ? -7.347 -4.184 5.589 1.00 98.38 92 VAL A CA 1
ATOM 740 C C . VAL A 1 92 ? -8.619 -4.122 4.740 1.00 98.38 92 VAL A C 1
ATOM 742 O O . VAL A 1 92 ? -9.248 -3.069 4.671 1.00 98.38 92 VAL A O 1
ATOM 745 N N . MET A 1 93 ? -9.040 -5.240 4.144 1.00 98.12 93 MET A N 1
ATOM 746 C CA . MET A 1 93 ? -10.278 -5.326 3.362 1.00 98.12 93 MET A CA 1
ATOM 747 C C . MET A 1 93 ? -11.517 -5.040 4.217 1.00 98.12 93 MET A C 1
ATOM 749 O O . MET A 1 93 ? -12.396 -4.299 3.784 1.00 98.12 93 MET A O 1
ATOM 753 N N . GLY A 1 94 ? -11.576 -5.572 5.442 1.00 98.25 94 GLY A N 1
ATOM 754 C CA . GLY A 1 94 ? -12.666 -5.292 6.378 1.00 98.25 94 GLY A CA 1
ATOM 755 C C . GLY A 1 94 ? -12.746 -3.812 6.762 1.00 98.25 94 GLY A C 1
ATOM 756 O O . GLY A 1 94 ? -13.825 -3.221 6.727 1.00 98.25 94 GLY A O 1
ATOM 757 N N . VAL A 1 95 ? -11.599 -3.188 7.056 1.00 98.44 95 VAL A N 1
ATOM 758 C CA . VAL A 1 95 ? -11.514 -1.743 7.326 1.00 98.44 95 VAL A CA 1
ATOM 759 C C . VAL A 1 95 ? -11.937 -0.931 6.105 1.00 98.44 95 VAL A C 1
ATOM 761 O O . VAL A 1 95 ? -12.733 -0.007 6.245 1.00 98.44 95 VAL A O 1
ATOM 764 N N . ALA A 1 96 ? -11.447 -1.276 4.913 1.00 98.50 96 ALA A N 1
ATOM 765 C CA . ALA A 1 96 ? -11.804 -0.584 3.680 1.00 98.50 96 ALA A CA 1
ATOM 766 C C . ALA A 1 96 ? -13.310 -0.672 3.405 1.00 98.50 96 ALA A C 1
ATOM 768 O O . ALA A 1 96 ? -13.936 0.350 3.137 1.00 98.50 96 ALA A O 1
ATOM 769 N N . LYS A 1 97 ? -13.915 -1.856 3.563 1.00 98.44 97 LYS A N 1
ATOM 770 C CA . LYS A 1 97 ? -15.365 -2.025 3.437 1.00 98.44 97 LYS A CA 1
ATOM 771 C C . LYS A 1 97 ? -16.131 -1.153 4.433 1.00 98.44 97 LYS A C 1
ATOM 773 O O . LYS A 1 97 ? -17.054 -0.453 4.033 1.00 98.44 97 LYS A O 1
ATOM 778 N N . MET A 1 98 ? -15.732 -1.152 5.704 1.00 98.56 98 MET A N 1
ATOM 779 C CA . MET A 1 98 ? -16.367 -0.314 6.726 1.00 98.56 98 MET A CA 1
ATOM 780 C C . MET A 1 98 ? -16.263 1.180 6.382 1.00 98.56 98 MET A C 1
ATOM 782 O O . MET A 1 98 ? -17.262 1.893 6.442 1.00 98.56 98 MET A O 1
ATOM 786 N N . LEU A 1 99 ? -15.083 1.651 5.962 1.00 98.56 99 LEU A N 1
ATOM 787 C CA . LEU A 1 99 ? -14.881 3.044 5.552 1.00 98.56 99 LEU A CA 1
ATOM 788 C C . LEU A 1 99 ? -15.708 3.401 4.313 1.00 98.56 99 LEU A C 1
ATOM 790 O O . LEU A 1 99 ? -16.211 4.519 4.225 1.00 98.56 99 LEU A O 1
ATOM 794 N N . LYS A 1 100 ? -15.869 2.461 3.376 1.00 98.38 100 LYS A N 1
ATOM 795 C CA . LYS A 1 100 ? -16.696 2.638 2.182 1.00 98.38 100 LYS A CA 1
ATOM 796 C C . LYS A 1 100 ? -18.173 2.764 2.545 1.00 98.38 100 LYS A C 1
ATOM 798 O O . LYS A 1 100 ? -18.821 3.702 2.091 1.00 98.38 100 LYS A O 1
ATOM 803 N N . ASP A 1 101 ? -18.675 1.873 3.398 1.00 98.44 101 ASP A N 1
ATOM 804 C CA . ASP A 1 101 ? -20.063 1.886 3.877 1.00 98.44 101 ASP A CA 1
ATOM 805 C C . ASP A 1 101 ? -20.365 3.163 4.694 1.00 98.44 101 ASP A C 1
ATOM 807 O O . ASP A 1 101 ? -21.470 3.698 4.629 1.00 98.44 101 ASP A O 1
ATOM 811 N N . TYR A 1 102 ? -19.370 3.697 5.414 1.00 98.06 102 TYR A N 1
ATOM 812 C CA . TYR A 1 102 ? -19.460 4.976 6.131 1.00 98.06 102 TYR A CA 1
ATOM 813 C C . TYR A 1 102 ? -19.339 6.216 5.219 1.00 98.06 102 TYR A C 1
ATOM 815 O O . TYR A 1 102 ? -19.627 7.330 5.650 1.00 98.06 102 TYR A O 1
ATOM 823 N N . GLY A 1 103 ? -18.909 6.050 3.964 1.00 98.25 103 GLY A N 1
ATOM 824 C CA . GLY A 1 103 ? -18.694 7.151 3.018 1.00 98.25 103 GLY A CA 1
ATOM 825 C C . GLY A 1 103 ? -17.369 7.905 3.193 1.00 98.25 103 GLY A C 1
ATOM 826 O O . GLY A 1 103 ? -17.229 9.010 2.680 1.00 98.25 103 GLY A O 1
ATOM 827 N N . ALA A 1 104 ? -16.389 7.332 3.902 1.00 98.38 104 ALA A N 1
ATOM 828 C CA . ALA A 1 104 ? -15.052 7.917 4.069 1.00 98.38 104 ALA A CA 1
ATOM 829 C C . ALA A 1 104 ? -14.088 7.623 2.905 1.00 98.38 104 ALA A C 1
ATOM 831 O O . ALA A 1 104 ? -13.035 8.254 2.818 1.00 98.38 104 ALA A O 1
ATOM 832 N N . ILE A 1 105 ? -14.423 6.659 2.045 1.00 98.56 105 ILE A N 1
ATOM 833 C CA . ILE A 1 105 ? -13.715 6.375 0.791 1.00 98.56 105 ILE A CA 1
ATOM 834 C C . ILE A 1 105 ? -14.717 6.163 -0.345 1.00 98.56 105 ILE A C 1
ATOM 836 O O . ILE A 1 105 ? -15.857 5.747 -0.116 1.00 98.56 105 ILE A O 1
ATOM 840 N N . GLU A 1 106 ? -14.291 6.413 -1.579 1.00 98.00 106 GLU A N 1
ATOM 841 C CA . GLU A 1 106 ? -15.158 6.315 -2.757 1.00 98.00 106 GLU A CA 1
ATOM 842 C C . GLU A 1 106 ? -15.039 4.980 -3.493 1.00 98.00 106 GLU A C 1
ATOM 844 O O . GLU A 1 106 ? -16.023 4.511 -4.065 1.00 98.00 106 GLU A O 1
ATOM 849 N N . HIS A 1 107 ? -13.883 4.329 -3.461 1.00 97.31 107 HIS A N 1
ATOM 850 C CA . HIS A 1 107 ? -13.645 3.119 -4.241 1.00 97.31 107 HIS A CA 1
ATOM 851 C C . HIS A 1 107 ? -13.690 1.862 -3.375 1.00 97.31 107 HIS A C 1
ATOM 853 O O . HIS A 1 107 ? -13.329 1.867 -2.198 1.00 97.31 107 HIS A O 1
ATOM 859 N N . GLU A 1 108 ? -14.125 0.757 -3.977 1.00 95.44 108 GLU A N 1
ATOM 860 C CA . GLU A 1 108 ? -13.996 -0.559 -3.362 1.00 95.44 108 GLU A CA 1
ATOM 861 C C . GLU A 1 108 ? -12.545 -1.044 -3.472 1.00 95.44 108 GLU A C 1
ATOM 863 O O . GLU A 1 108 ? -11.950 -1.055 -4.554 1.00 95.44 108 GLU A O 1
ATOM 868 N N . LEU A 1 109 ? -11.963 -1.441 -2.337 1.00 95.56 109 LEU A N 1
ATOM 869 C CA . LEU A 1 109 ? -10.628 -2.023 -2.310 1.00 95.56 109 LEU A CA 1
ATOM 870 C C . LEU A 1 109 ? -10.688 -3.477 -2.788 1.00 95.56 109 LEU A C 1
ATOM 872 O O . LEU A 1 109 ? -11.385 -4.303 -2.202 1.00 95.56 109 LEU A O 1
ATOM 876 N N . ILE A 1 110 ? -9.879 -3.805 -3.792 1.00 91.94 110 ILE A N 1
ATOM 877 C CA . ILE A 1 110 ? -9.713 -5.173 -4.290 1.00 91.94 110 ILE A CA 1
ATOM 878 C C . ILE A 1 110 ? -8.324 -5.665 -3.882 1.00 91.94 110 ILE A C 1
ATOM 880 O O . ILE A 1 110 ? -7.322 -5.016 -4.185 1.00 91.94 110 ILE A O 1
ATOM 884 N N . SER A 1 111 ? -8.266 -6.810 -3.203 1.00 84.19 111 SER A N 1
ATOM 885 C CA . SER A 1 111 ? -7.002 -7.465 -2.853 1.00 84.19 111 SER A CA 1
ATOM 886 C C . SER A 1 111 ? -6.431 -8.228 -4.050 1.00 84.19 111 SER A C 1
ATOM 888 O O . SER A 1 111 ? -7.177 -8.861 -4.794 1.00 84.19 111 SER A O 1
ATOM 890 N N . GLY A 1 112 ? -5.109 -8.158 -4.228 1.00 73.44 112 GLY A N 1
ATOM 891 C CA . GLY A 1 112 ? -4.367 -8.909 -5.249 1.00 73.44 112 GLY A CA 1
ATOM 892 C C . GLY A 1 112 ? -3.800 -10.253 -4.771 1.00 73.44 112 GLY A C 1
ATOM 893 O O . GLY A 1 112 ? -3.000 -10.837 -5.501 1.00 73.44 112 GLY A O 1
ATOM 894 N N . LEU A 1 113 ? -4.152 -10.688 -3.551 1.00 62.78 113 LEU A N 1
ATOM 895 C CA . LEU A 1 113 ? -3.791 -12.001 -2.989 1.00 62.78 113 LEU A CA 1
ATOM 896 C C . LEU A 1 113 ? -4.537 -13.162 -3.648 1.00 62.78 113 LEU A C 1
ATOM 898 O O . LEU A 1 113 ? -5.714 -12.970 -4.024 1.00 62.78 113 LEU A O 1
#

Foldseek 3Di:
DFDEDPVQVVQLVLADVLSVLLVVVCRVPFHKGWPHWADDQVRQQVCVVVVVDPDHPPPALSPDRSRHDTDMDGPPDDPPPVVRRVVSVVVSQVSSVVCVVVVVHPDRDDDPD

Secondary structure (DSSP, 8-state):
-----HHHHHHHHTB-HHHHHHHHHHTTTS-EEEEESS--HHHHHHHHHTTS-SS-TTSSGGGSSSBS--EEEESS--TT-HHHHHHHHHHHHHHHHHHHHTTS-SS------

Radius of gyration: 13.91 Å; chains: 1; bounding box: 33×27×38 Å

InterPro domains:
  IPR009045 Peptidase M74/Hedgehog-like, zinc-binding domain superfamily [G3DSA:3.30.1380.10] (4-108)
  IPR009045 Peptidase M74/Hedgehog-like, zinc-binding domain superfamily [SSF55166] (9-104)

Sequence (113 aa):
MPSFGSTSKARLKTCHQDHQTIFNYVIKYFDCSVICGYRDAEAQNKAFDDGFSKVRFPGSKHNMDPSMAIDAVPWPIEWDNTNRMKYFAGYVMGVAKMLKDYGAIEHELISGL

pLDDT: mean 96.7, std 4.72, range [62.78, 98.75]

Organism: NCBI:txid412755